Protein AF-A0AAF0LNM2-F1 (afdb_monomer)

Secondary structure (DSSP, 8-state):
-PPP-----------------SSHHHHHHHHHHTPPTT----------

Foldseek 3Di:
DDDDDDDDDDDPDDDDDFADDPDPVRRVVVRVVVADPPDDDPDDDDDD

pLDDT: mean 87.0, std 8.51, range [55.25, 95.06]

Sequence (48 aa):
MAVKVKATIRSTETRELEAEGESYEAARAALDAQVPDGWQLTGYRTDK

Solvent-accessible surface area (backbone atoms only — not comparable to full-atom values): 3674 Å² total; per-residue (Å²): 138,88,85,86,85,88,85,86,82,80,81,87,81,80,82,91,83,88,57,82,49,100,41,74,69,50,15,47,53,51,44,62,72,67,58,55,93,96,61,77,91,87,78,88,84,79,92,129

Structure (mmCIF, N/CA/C/O backbone):
data_AF-A0AAF0LNM2-F1
#
_entry.id   AF-A0AAF0LNM2-F1
#
loop_
_atom_site.group_PDB
_atom_site.id
_atom_site.type_symbol
_atom_site.label_atom_id
_atom_site.label_alt_id
_atom_site.label_comp_id
_atom_site.label_asym_id
_atom_site.label_entity_id
_atom_site.label_seq_id
_atom_site.pdbx_PDB_ins_code
_atom_site.Cartn_x
_atom_site.Cartn_y
_atom_site.Cartn_z
_atom_site.occupancy
_atom_site.B_iso_or_equiv
_atom_site.auth_seq_id
_atom_site.auth_comp_id
_atom_site.auth_asym_id
_atom_site.auth_atom_id
_atom_site.pdbx_PDB_model_num
ATOM 1 N N . MET A 1 1 ? -26.245 -5.427 32.533 1.00 55.25 1 MET A N 1
ATOM 2 C CA . MET A 1 1 ? -26.156 -5.994 31.168 1.00 55.25 1 MET A CA 1
ATOM 3 C C . MET A 1 1 ? -24.784 -5.644 30.615 1.00 55.25 1 MET A C 1
ATOM 5 O O . MET A 1 1 ? -24.420 -4.480 30.694 1.00 55.25 1 MET A O 1
ATOM 9 N N . ALA A 1 2 ? -23.996 -6.616 30.153 1.00 68.50 2 ALA A N 1
ATOM 10 C CA . ALA A 1 2 ? -22.660 -6.354 29.611 1.00 68.50 2 ALA A CA 1
ATOM 11 C C . ALA A 1 2 ? -22.733 -6.206 28.084 1.00 68.50 2 ALA A C 1
ATOM 13 O O . ALA A 1 2 ? -23.248 -7.093 27.405 1.00 68.50 2 ALA A O 1
ATOM 14 N N . VAL A 1 3 ? -22.230 -5.089 27.557 1.00 77.19 3 VAL A N 1
ATOM 15 C CA . VAL A 1 3 ? -22.178 -4.803 26.116 1.00 77.19 3 VAL A CA 1
ATOM 16 C C . VAL A 1 3 ? -20.815 -5.239 25.577 1.00 77.19 3 VAL A C 1
ATOM 18 O O . VAL A 1 3 ? -19.786 -4.924 26.170 1.00 77.19 3 VAL A O 1
ATOM 21 N N . LYS A 1 4 ? -20.799 -5.972 24.457 1.00 81.19 4 LYS A N 1
ATOM 22 C CA . LYS A 1 4 ? -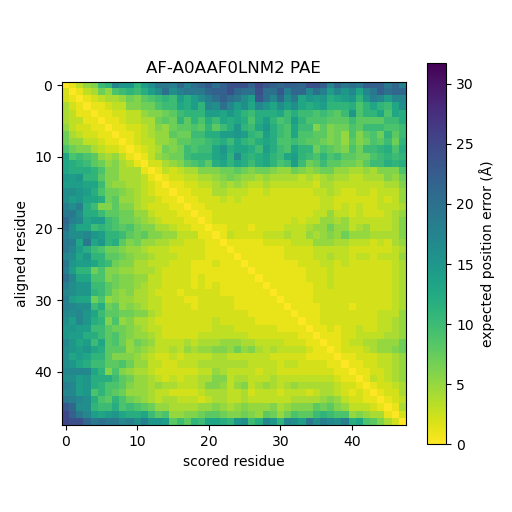19.569 -6.357 23.748 1.00 81.19 4 LYS A CA 1
ATOM 23 C C . LYS A 1 4 ? -19.373 -5.449 22.537 1.0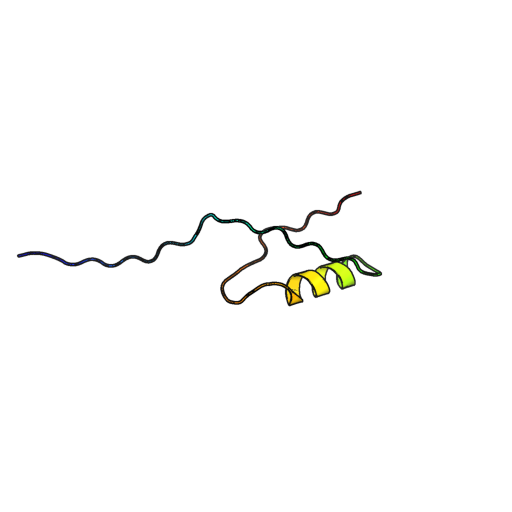0 81.19 4 LYS A C 1
ATOM 25 O O . LYS A 1 4 ? -20.268 -5.350 21.704 1.00 81.19 4 LYS A O 1
ATOM 30 N N . VAL A 1 5 ? -18.196 -4.839 22.425 1.00 81.38 5 VAL A N 1
ATOM 31 C CA . VAL A 1 5 ? -17.791 -3.992 21.293 1.00 81.38 5 VAL A CA 1
ATOM 32 C C . VAL A 1 5 ? -16.562 -4.617 20.633 1.00 81.38 5 VAL A C 1
ATOM 34 O O . VAL A 1 5 ? -15.684 -5.129 21.326 1.00 81.38 5 VAL A O 1
ATOM 37 N N . LYS A 1 6 ? -16.510 -4.606 19.298 1.00 87.44 6 LYS A N 1
ATOM 38 C CA . LYS A 1 6 ? -15.349 -5.032 18.504 1.00 87.44 6 LYS A CA 1
ATOM 39 C C . LYS A 1 6 ? -14.854 -3.846 17.679 1.00 87.44 6 LYS A C 1
ATOM 41 O O . LYS A 1 6 ? -15.672 -3.095 17.158 1.00 87.44 6 LYS A O 1
ATOM 46 N N . ALA A 1 7 ? -13.541 -3.712 17.548 1.00 83.00 7 ALA A N 1
ATOM 47 C CA . ALA A 1 7 ? -12.892 -2.719 16.701 1.00 83.00 7 ALA A CA 1
ATOM 48 C C . ALA A 1 7 ? -11.737 -3.375 15.936 1.00 83.00 7 ALA A C 1
ATOM 50 O O . ALA A 1 7 ? -11.139 -4.336 16.422 1.00 83.00 7 ALA A O 1
ATOM 51 N N . THR A 1 8 ? -11.429 -2.838 14.758 1.00 83.56 8 THR A N 1
ATOM 52 C CA . THR A 1 8 ? -10.278 -3.238 13.943 1.00 83.56 8 THR A CA 1
ATOM 53 C C . THR A 1 8 ? -9.251 -2.119 14.009 1.00 83.56 8 THR A C 1
ATOM 55 O O . THR A 1 8 ? -9.585 -0.962 13.758 1.00 83.56 8 THR A O 1
ATOM 58 N N . ILE A 1 9 ? -8.013 -2.454 14.356 1.00 79.62 9 ILE A N 1
ATOM 59 C CA . ILE A 1 9 ? -6.885 -1.520 14.360 1.00 79.62 9 ILE A CA 1
ATOM 60 C C . ILE A 1 9 ? -5.943 -1.868 13.208 1.00 79.62 9 ILE A C 1
ATOM 62 O O . ILE A 1 9 ? -5.847 -3.028 12.810 1.00 79.62 9 ILE A O 1
ATOM 66 N N . ARG A 1 10 ? -5.255 -0.864 12.668 1.00 77.19 10 ARG A N 1
ATOM 67 C CA . ARG A 1 10 ? -4.187 -1.049 11.676 1.00 77.19 10 ARG A CA 1
ATOM 68 C C . ARG A 1 10 ? -2.829 -1.063 12.371 1.00 77.19 10 ARG A C 1
ATOM 70 O O . ARG A 1 10 ? -2.655 -0.364 13.368 1.00 77.19 10 ARG A O 1
ATOM 77 N N . SER A 1 11 ? -1.876 -1.818 11.829 1.00 77.50 11 SER A N 1
ATOM 78 C CA . SER A 1 11 ? -0.480 -1.737 12.268 1.00 77.50 11 SER A CA 1
ATOM 79 C C . SER A 1 11 ? 0.112 -0.364 11.915 1.00 77.50 11 SER A C 1
ATOM 81 O O . SER A 1 11 ? -0.245 0.227 10.891 1.00 77.50 11 SER A O 1
ATOM 83 N N . THR A 1 12 ? 0.999 0.152 12.769 1.00 79.31 12 THR A N 1
ATOM 84 C CA . THR A 1 12 ? 1.855 1.322 12.483 1.00 79.31 12 THR A CA 1
ATOM 85 C C . THR A 1 12 ? 3.199 0.916 11.880 1.00 79.31 12 THR A C 1
ATOM 87 O O . THR A 1 12 ? 4.057 1.765 11.651 1.00 79.31 12 THR A O 1
ATOM 90 N N . GLU A 1 13 ? 3.407 -0.382 11.668 1.00 85.38 13 GLU A N 1
ATOM 91 C CA . GLU A 1 13 ? 4.611 -0.918 11.053 1.00 85.38 13 GLU A CA 1
ATOM 92 C C . GLU A 1 13 ? 4.781 -0.366 9.637 1.00 85.38 13 GLU A C 1
ATOM 94 O O . GLU A 1 13 ? 3.844 -0.335 8.838 1.00 85.38 13 GLU A O 1
ATOM 99 N N . THR A 1 14 ? 5.995 0.093 9.347 1.00 86.31 14 THR A N 1
ATOM 100 C CA . THR A 1 14 ? 6.401 0.549 8.020 1.00 86.31 14 THR A CA 1
ATOM 101 C C . THR A 1 14 ? 7.518 -0.360 7.545 1.00 86.31 14 THR A C 1
ATOM 103 O O . THR A 1 14 ? 8.494 -0.563 8.265 1.00 86.31 14 THR A O 1
ATOM 106 N N . ARG A 1 15 ? 7.365 -0.902 6.338 1.00 88.25 15 ARG A N 1
ATOM 107 C CA . ARG A 1 15 ? 8.377 -1.720 5.677 1.00 88.25 15 ARG A CA 1
ATOM 108 C C . ARG A 1 15 ? 8.914 -0.963 4.475 1.00 88.25 15 ARG A C 1
ATOM 110 O O . ARG A 1 15 ? 8.135 -0.524 3.633 1.00 88.25 15 ARG A O 1
ATOM 117 N N . GLU A 1 16 ? 10.231 -0.827 4.411 1.00 90.75 16 GLU A N 1
ATOM 118 C CA . GLU A 1 16 ? 10.897 -0.238 3.256 1.00 90.75 16 GLU A CA 1
ATOM 119 C C . GLU A 1 16 ? 11.022 -1.292 2.147 1.00 90.75 16 GLU A C 1
ATOM 121 O O . GLU A 1 16 ? 11.311 -2.463 2.414 1.00 90.75 16 GLU A O 1
ATOM 126 N N . LEU A 1 17 ? 10.734 -0.877 0.915 1.00 92.19 17 LEU A N 1
ATOM 127 C CA . LEU A 1 17 ? 10.911 -1.665 -0.298 1.00 92.19 17 LEU A CA 1
ATOM 128 C C . LEU A 1 17 ? 11.861 -0.894 -1.207 1.00 92.19 17 LEU A C 1
ATOM 130 O O . LEU A 1 17 ? 11.711 0.318 -1.366 1.00 92.19 17 LEU A O 1
ATOM 134 N N . GLU A 1 18 ? 12.805 -1.607 -1.805 1.00 92.88 18 GLU A N 1
ATOM 135 C CA . GLU A 1 18 ? 13.774 -1.052 -2.741 1.00 92.88 18 GLU A CA 1
ATOM 136 C C . GLU A 1 18 ? 13.646 -1.789 -4.075 1.00 92.88 18 GLU A C 1
ATOM 138 O O . GLU A 1 18 ? 13.483 -3.013 -4.122 1.00 92.88 18 GLU A O 1
ATOM 143 N N . ALA A 1 19 ? 13.655 -1.029 -5.167 1.00 92.81 19 ALA A N 1
ATOM 144 C CA . ALA A 1 19 ? 13.677 -1.574 -6.511 1.00 92.81 19 ALA A CA 1
ATOM 145 C C . ALA A 1 19 ? 14.458 -0.641 -7.429 1.00 92.81 19 ALA A C 1
ATOM 147 O O . ALA A 1 19 ? 14.313 0.581 -7.372 1.00 92.81 19 ALA A O 1
ATOM 148 N N . GLU A 1 20 ? 15.240 -1.244 -8.312 1.00 92.00 20 GLU A N 1
ATOM 149 C CA . GLU A 1 20 ? 15.967 -0.553 -9.365 1.00 92.00 20 GLU A CA 1
ATOM 150 C C . GLU A 1 20 ? 15.244 -0.751 -10.700 1.00 92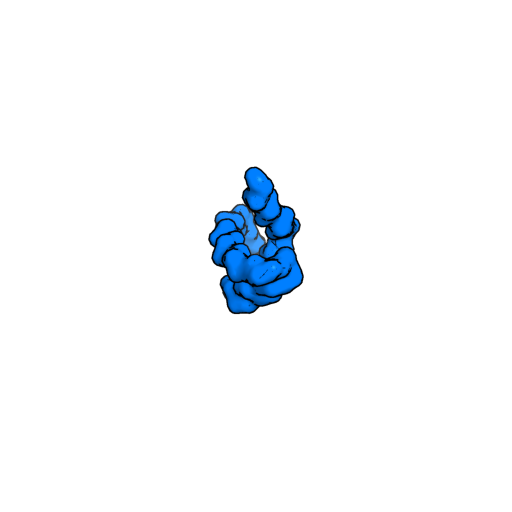.00 20 GLU A C 1
ATOM 152 O O . GLU A 1 20 ? 14.599 -1.775 -10.940 1.00 92.00 20 GLU A O 1
ATOM 157 N N . GLY A 1 21 ? 15.342 0.235 -11.585 1.00 90.12 21 GLY A N 1
ATOM 158 C CA . GLY A 1 21 ? 14.752 0.172 -12.915 1.00 90.12 21 GLY A CA 1
ATOM 159 C C . GLY A 1 21 ? 15.436 1.136 -13.871 1.00 90.12 21 GLY A C 1
ATOM 160 O O . GLY A 1 21 ? 16.022 2.132 -13.454 1.00 90.12 21 GLY A O 1
ATOM 161 N N . GLU A 1 22 ? 15.335 0.852 -15.168 1.00 91.44 22 GLU A N 1
ATOM 162 C CA . GLU A 1 22 ? 15.939 1.668 -16.236 1.00 91.44 22 GLU A CA 1
ATOM 163 C C . GLU A 1 22 ? 15.333 3.082 -16.328 1.00 91.44 22 GLU A C 1
ATOM 165 O O . GLU A 1 22 ? 15.899 3.984 -16.943 1.00 91.44 22 GLU A O 1
ATOM 170 N N . SER A 1 23 ? 14.177 3.289 -15.698 1.00 92.00 23 SER A N 1
ATOM 171 C CA . SER A 1 23 ? 13.528 4.580 -15.510 1.00 92.00 23 SER A CA 1
ATOM 172 C C . SER A 1 23 ? 12.807 4.616 -14.161 1.00 92.00 23 SER A C 1
ATOM 174 O O . SER A 1 23 ? 12.536 3.577 -13.553 1.00 92.00 23 SER A O 1
ATOM 176 N N . TYR A 1 24 ? 12.434 5.814 -13.704 1.00 91.69 24 TYR A N 1
ATOM 177 C CA . TYR A 1 24 ? 11.614 5.974 -12.499 1.00 91.69 24 TYR A CA 1
ATOM 178 C C . TYR A 1 24 ? 10.295 5.189 -12.586 1.00 91.69 24 TYR A C 1
ATOM 180 O O . TYR A 1 24 ? 9.860 4.593 -11.606 1.00 91.69 24 TYR A O 1
ATOM 188 N N . GLU A 1 25 ? 9.670 5.154 -13.763 1.00 94.25 25 GLU A N 1
ATOM 189 C CA . GLU A 1 25 ? 8.422 4.421 -13.995 1.00 94.25 25 GLU A CA 1
ATOM 190 C C . GLU A 1 25 ? 8.633 2.908 -13.887 1.00 94.25 25 GLU A C 1
ATOM 192 O O . GLU A 1 25 ? 7.808 2.224 -13.281 1.00 94.25 25 GLU A O 1
ATOM 197 N N . ALA A 1 26 ? 9.759 2.395 -14.396 1.00 95.06 26 ALA A N 1
ATOM 198 C CA . ALA A 1 26 ? 10.123 0.987 -14.265 1.00 95.06 26 ALA A CA 1
ATOM 199 C C . ALA A 1 26 ? 10.407 0.606 -12.800 1.00 95.06 26 ALA A C 1
ATOM 201 O O . ALA A 1 26 ? 9.869 -0.387 -12.312 1.00 95.06 26 ALA A O 1
ATOM 202 N N . ALA A 1 27 ? 11.179 1.426 -12.077 1.00 94.81 27 ALA A N 1
ATOM 203 C CA . ALA A 1 27 ? 11.458 1.214 -10.654 1.00 94.81 27 ALA A CA 1
ATOM 204 C C . ALA A 1 27 ? 10.174 1.282 -9.809 1.00 94.81 27 ALA A C 1
ATOM 206 O O . ALA A 1 27 ? 9.948 0.455 -8.927 1.00 94.81 27 ALA A O 1
ATOM 207 N N . ARG A 1 28 ? 9.277 2.224 -10.121 1.00 93.31 28 ARG A N 1
ATOM 208 C CA . ARG A 1 28 ? 7.976 2.351 -9.459 1.00 93.31 28 ARG A CA 1
ATOM 209 C C . ARG A 1 28 ? 7.085 1.134 -9.694 1.00 93.31 28 ARG A C 1
ATOM 211 O O . ARG A 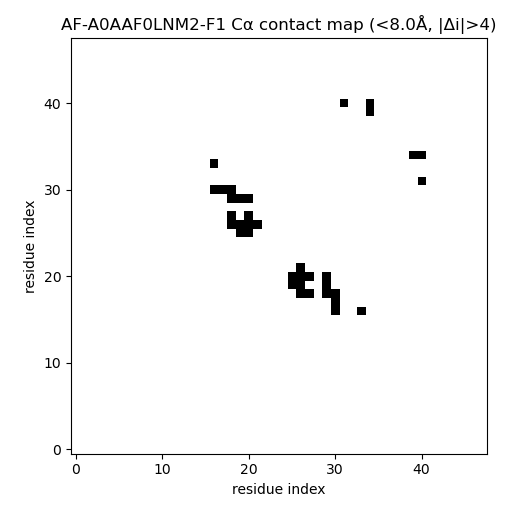1 28 ? 6.548 0.599 -8.731 1.00 93.31 28 ARG A O 1
ATOM 218 N N . ALA A 1 29 ? 6.963 0.671 -10.936 1.00 94.69 29 ALA A N 1
ATOM 219 C CA . ALA A 1 29 ? 6.184 -0.525 -11.247 1.00 94.69 29 ALA A CA 1
ATOM 220 C C . ALA A 1 29 ? 6.737 -1.771 -10.530 1.00 94.69 29 ALA A C 1
ATOM 222 O O . ALA A 1 29 ? 5.968 -2.604 -10.049 1.00 94.69 29 ALA A O 1
ATOM 223 N N . ALA A 1 30 ? 8.064 -1.876 -10.407 1.00 94.38 30 ALA A N 1
ATOM 224 C CA . ALA A 1 30 ? 8.707 -2.939 -9.643 1.00 94.38 30 ALA A CA 1
ATOM 225 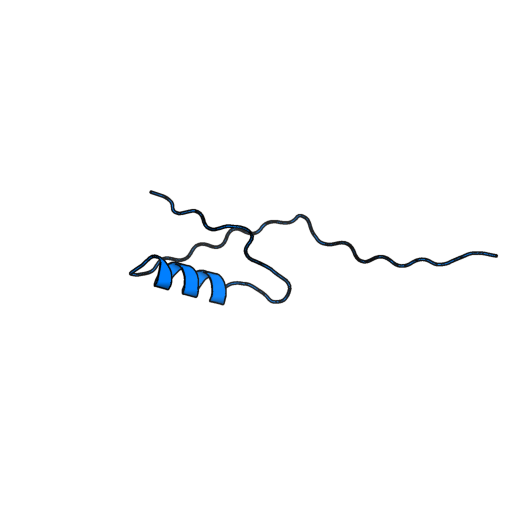C C . ALA A 1 30 ? 8.409 -2.847 -8.134 1.00 94.38 30 ALA A C 1
ATOM 227 O O . ALA A 1 30 ? 8.230 -3.883 -7.495 1.00 94.38 30 ALA A O 1
ATOM 228 N N . LEU A 1 31 ? 8.309 -1.640 -7.562 1.00 94.62 31 LEU A N 1
ATOM 229 C CA . LEU A 1 31 ? 7.869 -1.447 -6.174 1.00 94.62 31 LEU A CA 1
ATOM 230 C C . LEU A 1 31 ? 6.399 -1.828 -5.984 1.00 94.62 31 LEU A C 1
ATOM 232 O O . LEU A 1 31 ? 6.091 -2.549 -5.039 1.00 94.62 31 LEU A O 1
ATOM 236 N N . ASP A 1 32 ? 5.511 -1.397 -6.884 1.00 92.44 32 ASP A N 1
ATOM 237 C CA . ASP A 1 32 ? 4.081 -1.733 -6.839 1.00 92.44 32 ASP A CA 1
ATOM 238 C C . ASP A 1 32 ? 3.862 -3.260 -6.881 1.00 92.44 32 ASP A C 1
ATOM 240 O O . ASP A 1 32 ? 3.031 -3.793 -6.146 1.00 92.44 32 ASP A O 1
ATOM 244 N N . ALA A 1 33 ? 4.661 -3.988 -7.668 1.00 94.38 33 ALA A N 1
ATOM 245 C CA . ALA A 1 33 ? 4.610 -5.451 -7.744 1.00 94.38 33 ALA A CA 1
ATOM 246 C C . ALA A 1 33 ? 5.115 -6.170 -6.475 1.00 94.38 33 ALA A C 1
ATOM 248 O O . ALA A 1 33 ? 4.796 -7.340 -6.266 1.00 94.38 33 ALA A O 1
ATOM 249 N N . GLN A 1 34 ? 5.904 -5.497 -5.632 1.00 93.50 34 GLN A N 1
ATOM 250 C CA . GLN A 1 34 ? 6.427 -6.049 -4.378 1.00 93.50 34 GLN A CA 1
ATOM 251 C C . GLN A 1 34 ? 5.505 -5.804 -3.173 1.00 93.50 34 GLN A C 1
ATOM 253 O O . GLN A 1 34 ? 5.779 -6.320 -2.086 1.00 93.50 34 GLN A O 1
ATOM 258 N N . VAL A 1 35 ? 4.427 -5.027 -3.334 1.00 91.94 35 VAL A N 1
ATOM 259 C CA . VAL A 1 35 ? 3.505 -4.696 -2.240 1.00 91.94 35 VAL A CA 1
ATOM 260 C C . VAL A 1 35 ? 2.690 -5.935 -1.844 1.00 91.94 35 VAL A C 1
ATOM 262 O O . VAL A 1 35 ? 1.938 -6.453 -2.669 1.00 91.94 35 VAL A O 1
ATOM 265 N N . PRO A 1 36 ? 2.784 -6.416 -0.590 1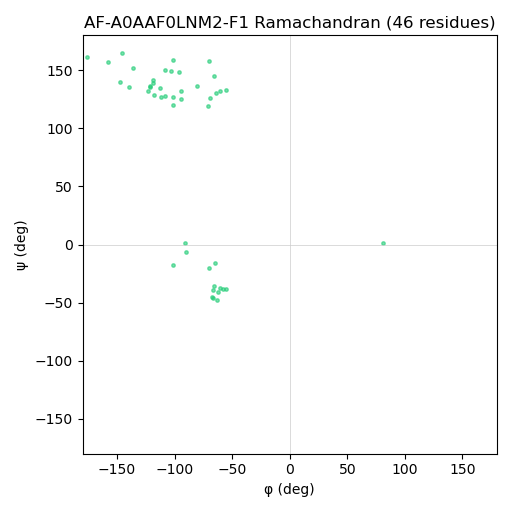.00 90.19 36 PRO A N 1
ATOM 266 C CA . PRO A 1 36 ? 1.978 -7.548 -0.142 1.00 90.19 36 PRO A CA 1
ATOM 267 C C . PRO A 1 36 ? 0.496 -7.181 0.003 1.00 90.19 36 PRO A C 1
ATOM 269 O O . PRO A 1 36 ? 0.145 -6.025 0.250 1.00 90.19 36 PRO A O 1
ATOM 272 N N . ASP A 1 37 ? -0.382 -8.182 -0.046 1.00 88.88 37 ASP A N 1
ATOM 273 C CA . ASP A 1 37 ? -1.818 -7.983 0.162 1.00 88.88 37 ASP A CA 1
ATOM 274 C C . ASP A 1 37 ? -2.124 -7.289 1.499 1.00 88.88 37 ASP A C 1
ATOM 276 O O . ASP A 1 37 ? -1.613 -7.659 2.560 1.00 88.88 37 ASP A O 1
ATOM 280 N N . GLY A 1 38 ? -2.988 -6.274 1.452 1.00 87.12 38 GLY A N 1
ATOM 281 C CA . GLY A 1 38 ? -3.373 -5.480 2.624 1.00 87.12 38 GLY A CA 1
ATOM 282 C C . GLY A 1 38 ? -2.379 -4.380 3.012 1.00 87.12 38 GLY A C 1
ATOM 283 O O . GLY A 1 38 ? -2.633 -3.660 3.981 1.00 87.12 38 GLY A O 1
ATOM 284 N N . TRP A 1 39 ? -1.290 -4.212 2.258 1.00 88.88 39 TRP A N 1
ATOM 285 C CA . TRP A 1 39 ? -0.351 -3.101 2.406 1.00 88.88 39 TRP A CA 1
ATOM 286 C C . TRP A 1 39 ? -0.591 -2.030 1.343 1.00 88.88 39 TRP A C 1
ATOM 288 O O . TRP A 1 39 ? -1.189 -2.272 0.298 1.00 88.88 39 TRP A O 1
ATOM 298 N N . GLN A 1 40 ? -0.126 -0.817 1.628 1.00 88.69 40 GLN A N 1
ATOM 299 C CA . GLN A 1 40 ? -0.196 0.305 0.701 1.00 88.69 40 GLN A CA 1
ATOM 300 C C . GLN A 1 40 ? 1.107 1.095 0.769 1.00 88.69 40 GLN A C 1
ATOM 302 O O . GLN A 1 40 ? 1.578 1.412 1.864 1.00 88.69 40 GLN A O 1
ATOM 307 N N . LEU A 1 41 ? 1.652 1.463 -0.391 1.00 91.00 41 LEU A N 1
ATOM 308 C CA . LEU A 1 41 ? 2.761 2.410 -0.465 1.00 91.00 41 LEU A CA 1
ATOM 309 C C . LEU A 1 41 ? 2.309 3.783 0.048 1.00 91.00 41 LEU A C 1
ATOM 311 O O . LEU A 1 41 ? 1.266 4.311 -0.348 1.00 91.00 41 LEU A O 1
ATOM 315 N N . THR A 1 42 ? 3.095 4.358 0.953 1.00 91.25 42 THR A N 1
ATOM 316 C CA . THR A 1 42 ? 2.804 5.651 1.592 1.00 91.25 42 THR A CA 1
ATOM 317 C C . THR A 1 42 ? 3.608 6.803 0.994 1.00 91.25 42 THR A C 1
ATOM 319 O O . THR A 1 42 ? 3.217 7.958 1.149 1.00 91.25 42 THR A O 1
ATOM 322 N N . GLY A 1 43 ? 4.692 6.508 0.276 1.00 90.19 43 GLY A N 1
ATOM 323 C CA . GLY A 1 43 ? 5.512 7.491 -0.418 1.00 90.19 43 GLY A CA 1
ATOM 324 C C . GLY A 1 43 ? 6.620 6.831 -1.232 1.00 90.19 43 GLY A C 1
ATOM 325 O O . GLY A 1 43 ? 6.970 5.679 -0.996 1.00 9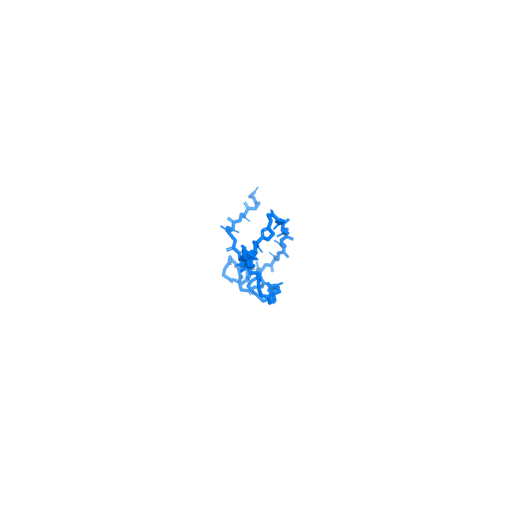0.19 43 GLY A O 1
ATOM 326 N N . TYR A 1 44 ? 7.167 7.584 -2.183 1.00 91.25 44 TYR A N 1
ATOM 327 C CA . TYR A 1 44 ? 8.345 7.199 -2.953 1.00 91.25 44 TYR A CA 1
ATOM 328 C C . TYR A 1 44 ? 9.491 8.130 -2.579 1.00 91.25 44 TYR A C 1
ATOM 330 O O . TYR A 1 44 ? 9.306 9.349 -2.533 1.00 91.25 44 TYR A O 1
ATOM 338 N N . ARG A 1 45 ? 10.672 7.564 -2.346 1.00 90.50 45 ARG A N 1
ATOM 339 C CA . ARG A 1 45 ? 11.912 8.313 -2.155 1.00 90.50 45 ARG A CA 1
ATOM 340 C C . ARG A 1 45 ? 12.917 7.836 -3.192 1.00 90.50 45 ARG A C 1
ATOM 342 O O . ARG A 1 45 ? 13.088 6.637 -3.365 1.00 90.50 45 ARG A O 1
ATOM 349 N N . THR A 1 46 ? 13.557 8.777 -3.874 1.00 87.62 46 THR A N 1
ATOM 350 C CA . THR A 1 46 ? 14.7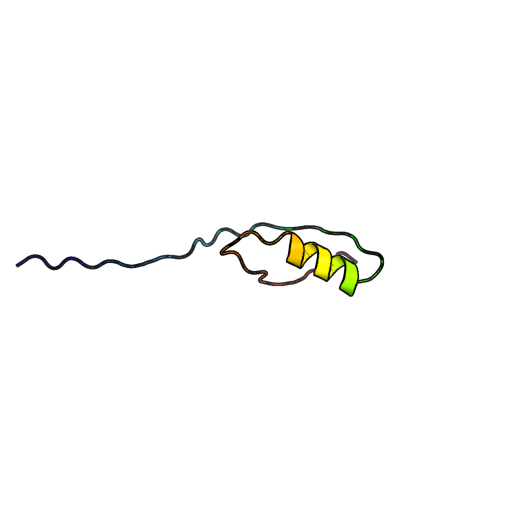00 8.501 -4.748 1.00 87.62 46 THR A CA 1
ATOM 351 C C . THR A 1 46 ? 15.966 8.877 -3.995 1.00 87.62 46 THR A C 1
ATOM 353 O O . THR A 1 46 ? 16.110 10.046 -3.622 1.00 87.62 46 THR A O 1
ATOM 356 N N . ASP A 1 47 ? 16.862 7.919 -3.774 1.00 80.50 47 ASP A N 1
ATOM 357 C CA . ASP A 1 47 ? 18.237 8.237 -3.395 1.00 80.50 47 ASP A CA 1
ATOM 358 C C . ASP A 1 47 ? 18.918 8.864 -4.618 1.00 80.50 47 ASP A C 1
ATOM 360 O O . ASP A 1 47 ? 18.804 8.358 -5.736 1.00 80.50 47 ASP A O 1
ATOM 364 N N . LYS A 1 48 ? 19.485 10.054 -4.428 1.00 59.78 48 LYS A N 1
ATOM 365 C CA . LYS A 1 48 ? 20.010 10.908 -5.49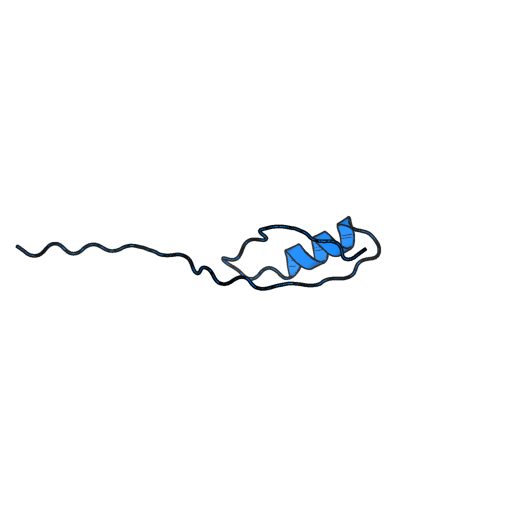6 1.00 59.78 48 LYS A CA 1
ATOM 366 C C . LYS A 1 48 ? 21.524 10.971 -5.431 1.00 59.78 48 LYS A C 1
ATOM 368 O O . LYS A 1 48 ? 22.036 11.041 -4.293 1.00 59.78 48 LYS A O 1
#

Radius of gyration: 17.32 Å; Cα contacts (8 Å, |Δi|>4): 18; chains: 1; bounding box: 46×19×47 Å

Mean predicted aligned error: 6.21 Å